Protein AF-A0A561V2Q5-F1 (afdb_monomer_lite)

InterPro domains:
  IPR004103 Polysaccharide lyase family 8, C-terminal [PF02884] (2-60)
  IPR011071 Polysaccharide lyase family 8-like, C-terminal [G3DSA:2.60.220.10] (1-110)
  IPR011071 Polysaccharide lyase family 8-like, C-terminal [SSF49863] (2-105)

Secondary structure (DSSP, 8-state):
--EESSSEEEEEETTTTEEEEEESSSEEETTEEESS-EEEEEEEETTEEEEEEE-----SS------SSPEEEEE-S-BS-----STTEEEEE-BSSEEEEE---SSPP-

Foldseek 3Di:
DFDDDPQKDWDADPVVGKIWMFGCAFDDTDQKTKHGTKTWIWGDDVPDIDIDIWRPDPPVDDDWDDDPAWMKMKGQAADPDDDDPDPQWDFPDHGRITIITGDNDRDTDD

Sequence (110 aa):
MLANTAAVQAVAVRPPGLTAADFWQPGQAGRLASTGPASVLVREVRGATTIRISGPDRSGNPFEVVWDRPVEVVWDRPVRGAVPVDPGIEVRATGRRLVLGVDPGTAGPR

Radius of gyration: 13.62 Å; chains: 1; bounding box: 39×31×34 Å

Organism: NCBI:txid887462

Structure (mmCIF, N/CA/C/O backbone):
data_AF-A0A561V2Q5-F1
#
_entry.id   AF-A0A561V2Q5-F1
#
loop_
_atom_site.group_PDB
_atom_site.id
_atom_site.type_symbol
_atom_site.label_atom_id
_atom_site.label_alt_id
_atom_site.label_comp_id
_atom_site.label_asym_id
_atom_site.label_entity_id
_atom_site.label_seq_id
_atom_site.pdbx_PDB_ins_code
_atom_site.Cartn_x
_atom_site.Cartn_y
_atom_site.Cartn_z
_atom_site.occupancy
_atom_site.B_iso_or_equiv
_atom_site.auth_seq_id
_atom_site.auth_comp_id
_atom_site.auth_asym_id
_atom_site.auth_atom_id
_atom_site.pdbx_PDB_model_num
ATOM 1 N N . MET A 1 1 ? 3.218 -16.042 7.156 1.00 84.88 1 MET A N 1
ATOM 2 C CA . MET A 1 1 ? 3.733 -15.509 5.877 1.00 84.88 1 MET A CA 1
ATOM 3 C C . MET A 1 1 ? 2.548 -15.237 4.963 1.00 84.88 1 MET A C 1
ATOM 5 O O . MET A 1 1 ? 1.633 -16.050 4.974 1.00 84.88 1 MET A O 1
ATOM 9 N N . LEU A 1 2 ? 2.519 -14.094 4.272 1.00 92.94 2 LEU A N 1
ATOM 10 C CA . LEU A 1 2 ? 1.445 -13.718 3.337 1.00 92.94 2 LEU A CA 1
ATOM 11 C C . LEU A 1 2 ? 1.859 -13.915 1.874 1.00 92.94 2 LEU A C 1
ATOM 13 O O . LEU A 1 2 ? 1.041 -14.346 1.073 1.00 92.94 2 LEU A O 1
ATOM 17 N N . ALA A 1 3 ? 3.118 -13.623 1.544 1.00 95.62 3 ALA A N 1
ATOM 18 C CA . ALA A 1 3 ? 3.713 -13.871 0.235 1.00 95.62 3 ALA A CA 1
ATOM 19 C C . ALA A 1 3 ? 5.229 -14.046 0.392 1.00 95.62 3 ALA A C 1
ATOM 21 O O . ALA A 1 3 ? 5.832 -13.439 1.277 1.00 95.62 3 ALA A O 1
ATOM 22 N N . ASN A 1 4 ? 5.838 -14.872 -0.452 1.00 96.06 4 ASN A N 1
ATOM 23 C CA . ASN A 1 4 ? 7.290 -14.941 -0.613 1.00 96.06 4 ASN A CA 1
ATOM 24 C C . ASN A 1 4 ? 7.595 -15.363 -2.049 1.00 96.06 4 ASN A C 1
ATOM 26 O O . ASN A 1 4 ? 7.814 -16.535 -2.344 1.00 96.06 4 ASN A O 1
ATOM 30 N N . THR A 1 5 ? 7.481 -14.399 -2.950 1.00 94.94 5 THR A N 1
ATOM 31 C CA . THR A 1 5 ? 7.655 -14.567 -4.394 1.00 94.94 5 THR A CA 1
ATOM 32 C C . THR A 1 5 ? 8.636 -13.517 -4.900 1.00 94.94 5 THR A C 1
ATOM 34 O O . THR A 1 5 ? 8.931 -12.557 -4.191 1.00 94.94 5 THR A O 1
ATOM 37 N N . ALA A 1 6 ? 9.090 -13.655 -6.146 1.00 91.81 6 ALA A N 1
ATOM 38 C CA . ALA A 1 6 ? 9.919 -12.634 -6.785 1.00 91.81 6 ALA A CA 1
ATOM 39 C C . ALA A 1 6 ? 9.200 -11.276 -6.927 1.00 91.81 6 ALA A C 1
ATOM 41 O O . ALA A 1 6 ? 9.852 -10.241 -6.928 1.00 91.81 6 ALA A O 1
ATOM 42 N N . ALA A 1 7 ? 7.865 -11.267 -7.028 1.00 91.19 7 ALA A N 1
ATOM 43 C CA . ALA A 1 7 ? 7.081 -10.042 -7.181 1.00 91.19 7 ALA A CA 1
ATOM 44 C C . ALA A 1 7 ? 6.755 -9.370 -5.838 1.00 91.19 7 ALA A C 1
ATOM 46 O O . ALA A 1 7 ? 6.726 -8.145 -5.751 1.00 91.19 7 ALA A O 1
ATOM 47 N N . VAL A 1 8 ? 6.485 -10.167 -4.797 1.00 94.62 8 VAL A N 1
ATOM 48 C CA . VAL A 1 8 ? 6.031 -9.678 -3.488 1.00 94.62 8 VAL A CA 1
ATOM 49 C C . VAL A 1 8 ? 6.551 -10.558 -2.356 1.00 94.62 8 VAL A C 1
ATOM 51 O O . VAL A 1 8 ? 6.391 -11.787 -2.386 1.00 94.62 8 VAL A O 1
ATOM 54 N N . GLN A 1 9 ? 7.082 -9.922 -1.313 1.00 95.81 9 GLN A N 1
ATOM 55 C CA . GLN A 1 9 ? 7.417 -10.550 -0.034 1.00 95.81 9 GLN A CA 1
AT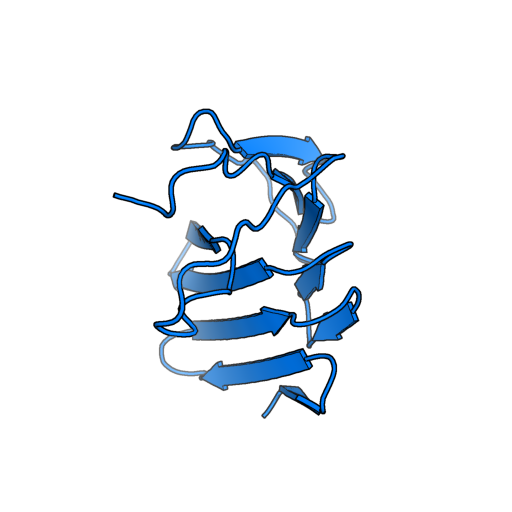OM 56 C C . GLN A 1 9 ? 6.623 -9.882 1.083 1.00 95.81 9 GLN A C 1
ATOM 58 O O . GLN A 1 9 ? 6.624 -8.664 1.209 1.00 95.81 9 GLN A O 1
ATOM 63 N N . ALA A 1 10 ? 5.900 -10.663 1.887 1.00 96.12 10 ALA A N 1
ATOM 64 C CA . ALA A 1 10 ? 4.993 -10.099 2.876 1.00 96.12 10 ALA A CA 1
ATOM 65 C C . ALA A 1 10 ? 4.755 -10.998 4.089 1.00 96.12 10 ALA A C 1
ATOM 67 O O . ALA A 1 10 ? 4.623 -12.228 4.001 1.00 96.12 10 ALA A O 1
ATOM 68 N N . VAL A 1 11 ? 4.594 -10.357 5.242 1.00 96.56 11 VAL A N 1
ATOM 69 C CA . VAL A 1 11 ? 4.362 -10.999 6.537 1.00 96.56 11 VAL A CA 1
ATOM 70 C C . VAL A 1 11 ? 3.265 -10.285 7.321 1.00 96.56 11 VAL A C 1
ATOM 72 O O . VAL A 1 11 ? 3.068 -9.081 7.200 1.00 96.56 11 VAL A O 1
ATOM 75 N N . ALA A 1 12 ? 2.559 -11.047 8.158 1.00 94.25 12 ALA A N 1
ATOM 76 C CA . ALA A 1 12 ? 1.625 -10.526 9.150 1.00 94.25 12 ALA A CA 1
ATOM 77 C C . ALA A 1 12 ? 1.934 -11.142 10.517 1.00 94.25 12 ALA A C 1
ATOM 79 O O . ALA A 1 12 ? 2.080 -12.363 10.621 1.00 94.25 12 ALA A O 1
ATOM 80 N N . VAL A 1 13 ? 1.997 -10.305 11.554 1.00 91.12 13 VAL A N 1
ATOM 81 C CA . VAL A 1 13 ? 2.338 -10.673 12.935 1.00 91.12 13 VAL A CA 1
ATOM 82 C C . VAL A 1 13 ? 1.204 -10.226 13.869 1.00 91.12 13 VAL A C 1
ATOM 84 O O . VAL A 1 13 ? 0.873 -9.041 13.936 1.00 91.12 13 VAL A O 1
ATOM 87 N N . ARG A 1 14 ? 0.563 -11.175 14.570 1.00 78.62 14 ARG A N 1
ATOM 88 C CA . ARG A 1 14 ? -0.750 -10.978 15.230 1.00 78.62 14 ARG A CA 1
ATOM 89 C C . ARG A 1 14 ? -0.716 -10.759 16.751 1.00 78.62 14 ARG A C 1
ATOM 91 O O . ARG A 1 14 ? -1.771 -10.536 17.334 1.00 78.62 14 ARG A O 1
ATOM 98 N N . PRO A 1 15 ? 0.452 -10.750 17.401 1.00 79.12 15 PRO A N 1
ATOM 99 C CA . PRO A 1 15 ? 0.819 -9.530 18.141 1.00 79.12 15 PRO A CA 1
ATOM 100 C C . PRO A 1 15 ? 2.189 -9.021 17.676 1.00 79.12 15 PRO A C 1
ATOM 102 O O . PRO A 1 15 ? 3.143 -9.796 17.740 1.00 79.12 15 PRO A O 1
ATOM 105 N N . PRO A 1 16 ? 2.312 -7.768 17.180 1.00 74.38 16 PRO A N 1
ATOM 106 C CA . PRO A 1 16 ? 1.548 -6.576 17.586 1.00 74.38 16 PRO A CA 1
ATOM 107 C C . PRO A 1 16 ? 0.555 -5.986 16.550 1.00 74.38 16 PRO A C 1
ATOM 109 O O . PRO A 1 16 ? 0.314 -4.783 16.573 1.00 74.38 16 PRO A O 1
ATOM 112 N N . GLY A 1 17 ? -0.025 -6.781 15.642 1.00 86.44 17 GLY A N 1
ATOM 113 C CA . GLY A 1 17 ? -0.967 -6.256 14.633 1.00 86.44 17 GLY A CA 1
ATOM 114 C C . GLY A 1 17 ? -0.245 -5.540 13.489 1.00 86.44 17 GLY A C 1
ATOM 115 O O . GLY A 1 17 ? -0.631 -4.452 13.067 1.00 86.44 17 GLY A O 1
ATOM 116 N N . LEU A 1 18 ? 0.857 -6.138 13.040 1.00 93.44 18 LEU A N 1
ATOM 117 C CA . LEU A 1 18 ? 1.744 -5.576 12.032 1.00 93.44 18 LEU A CA 1
ATOM 118 C C . LEU A 1 18 ? 1.623 -6.377 10.740 1.00 93.44 18 LEU A C 1
ATOM 120 O O . LEU A 1 18 ? 1.692 -7.607 10.767 1.00 93.44 18 LEU A O 1
ATOM 124 N N . THR A 1 19 ? 1.465 -5.679 9.622 1.00 95.25 19 THR A N 1
ATOM 125 C CA . THR A 1 19 ? 1.585 -6.250 8.278 1.00 95.25 19 THR A CA 1
ATOM 126 C C . THR A 1 19 ? 2.664 -5.480 7.533 1.00 95.25 19 THR A C 1
ATOM 128 O O . THR A 1 19 ? 2.606 -4.256 7.488 1.00 95.25 19 THR A O 1
ATOM 131 N N . ALA A 1 20 ? 3.642 -6.184 6.973 1.00 94.94 20 ALA A N 1
ATOM 132 C CA . ALA A 1 20 ? 4.684 -5.603 6.132 1.00 94.94 20 ALA A CA 1
ATOM 133 C C . ALA A 1 20 ? 4.668 -6.295 4.769 1.00 94.94 20 ALA A C 1
ATOM 135 O O . ALA A 1 20 ? 4.506 -7.520 4.715 1.00 94.94 20 ALA A O 1
ATOM 136 N N . ALA A 1 21 ? 4.802 -5.523 3.696 1.00 95.00 21 ALA A N 1
ATOM 137 C CA . ALA A 1 21 ? 4.859 -6.031 2.334 1.00 95.00 21 ALA A CA 1
ATOM 138 C C . ALA A 1 21 ? 5.823 -5.195 1.489 1.00 95.00 21 ALA A C 1
ATOM 140 O O . ALA A 1 21 ? 5.640 -3.986 1.364 1.00 95.00 21 ALA A O 1
ATOM 141 N N . ASP A 1 22 ? 6.792 -5.867 0.881 1.00 94.12 22 ASP A N 1
ATOM 142 C CA . ASP A 1 22 ? 7.663 -5.319 -0.147 1.00 94.12 22 ASP A CA 1
ATOM 143 C C . ASP A 1 22 ? 7.155 -5.804 -1.506 1.00 94.12 22 ASP A C 1
ATOM 145 O O . ASP A 1 22 ? 7.172 -7.001 -1.816 1.00 94.12 22 ASP A O 1
ATOM 149 N N . PHE A 1 23 ? 6.634 -4.864 -2.290 1.00 91.75 23 PHE A N 1
ATOM 150 C CA . PHE A 1 23 ? 6.216 -5.050 -3.671 1.00 91.75 23 PHE A CA 1
ATOM 151 C C . PHE A 1 23 ? 7.383 -4.663 -4.572 1.00 91.75 23 PHE A C 1
ATOM 153 O O . PHE A 1 23 ? 7.701 -3.484 -4.712 1.00 91.75 23 PHE A O 1
ATOM 160 N N . TRP A 1 24 ? 8.008 -5.655 -5.196 1.00 89.31 24 TRP A N 1
ATOM 161 C CA . TRP A 1 24 ? 9.027 -5.459 -6.230 1.00 89.31 24 TRP A CA 1
ATOM 162 C C . TRP A 1 24 ? 8.385 -5.185 -7.595 1.00 89.31 24 TRP A C 1
ATOM 164 O O . TRP A 1 24 ? 8.974 -4.546 -8.462 1.00 89.31 24 TRP A O 1
ATOM 174 N N . GLN A 1 25 ? 7.156 -5.668 -7.774 1.00 89.25 25 GLN A N 1
ATOM 175 C CA . GLN A 1 25 ? 6.313 -5.509 -8.955 1.00 89.25 25 GLN A CA 1
ATOM 176 C C . GLN A 1 25 ? 4.859 -5.250 -8.521 1.00 89.25 25 GLN A C 1
ATOM 178 O O . GLN A 1 25 ? 4.519 -5.509 -7.360 1.00 89.25 25 GLN A O 1
ATOM 183 N N . PRO A 1 26 ? 3.978 -4.776 -9.426 1.00 90.62 26 PRO A N 1
ATOM 184 C CA . PRO A 1 26 ? 2.551 -4.671 -9.137 1.00 90.62 26 PRO A CA 1
ATOM 185 C C . PRO A 1 26 ? 1.999 -6.009 -8.634 1.00 90.62 26 PRO A C 1
ATOM 187 O O . PRO A 1 26 ? 2.267 -7.062 -9.215 1.00 90.62 26 PRO A O 1
ATOM 190 N N . GLY A 1 27 ? 1.233 -5.988 -7.547 1.00 91.00 27 GLY A N 1
ATOM 191 C CA . GLY A 1 27 ? 0.830 -7.228 -6.895 1.00 91.00 27 GLY A CA 1
ATOM 192 C C . GLY A 1 27 ? -0.053 -7.037 -5.674 1.00 91.00 27 GLY A C 1
ATOM 193 O O . GLY A 1 27 ? -0.454 -5.925 -5.329 1.00 91.00 27 GLY A O 1
ATOM 194 N N . GLN A 1 28 ? -0.366 -8.156 -5.017 1.00 94.88 28 GLN A N 1
ATOM 195 C CA . GLN A 1 28 ? -1.211 -8.203 -3.823 1.00 94.88 28 GLN A CA 1
ATOM 196 C C . GLN A 1 28 ? -0.612 -9.130 -2.763 1.00 94.88 28 GLN A C 1
ATOM 198 O O . GLN A 1 28 ? -0.055 -10.179 -3.085 1.00 94.88 28 GLN A O 1
ATOM 203 N N . ALA A 1 29 ? -0.771 -8.764 -1.493 1.00 93.56 29 ALA A N 1
ATOM 204 C CA . ALA A 1 29 ? -0.431 -9.601 -0.349 1.00 93.56 29 ALA A CA 1
ATOM 205 C C . ALA A 1 29 ? -1.390 -9.345 0.820 1.00 93.56 29 ALA A C 1
ATOM 207 O O . ALA A 1 29 ? -1.399 -8.280 1.441 1.00 93.56 29 ALA A O 1
ATOM 208 N N . GLY A 1 30 ? -2.199 -10.351 1.159 1.00 92.56 30 GLY A N 1
ATOM 209 C CA . GLY A 1 30 ? -3.221 -10.216 2.195 1.00 92.56 30 GLY A CA 1
ATOM 210 C C . GLY A 1 30 ? -4.236 -9.129 1.836 1.00 92.56 30 GLY A C 1
ATOM 211 O O . GLY A 1 30 ? -4.988 -9.281 0.884 1.00 92.56 30 GLY A O 1
ATOM 212 N N . ARG A 1 31 ? -4.269 -8.045 2.617 1.00 93.25 31 ARG A N 1
ATOM 213 C CA . ARG A 1 31 ? -5.172 -6.896 2.409 1.00 93.25 31 ARG A CA 1
ATOM 214 C C . ARG A 1 31 ? -4.501 -5.710 1.713 1.00 93.25 31 ARG A C 1
ATOM 216 O O . ARG A 1 31 ? -5.106 -4.645 1.630 1.00 93.25 31 ARG A O 1
ATOM 223 N N . LEU A 1 32 ? -3.251 -5.877 1.289 1.00 95.50 32 LEU A N 1
ATOM 224 C CA . LEU A 1 32 ? -2.476 -4.859 0.595 1.00 95.50 32 LEU A CA 1
ATOM 225 C C . LEU A 1 32 ? -2.420 -5.164 -0.897 1.00 95.50 32 LEU A C 1
ATOM 227 O O . LEU A 1 32 ? -2.203 -6.312 -1.287 1.00 95.50 32 LEU A O 1
ATOM 231 N N . ALA A 1 33 ? -2.550 -4.124 -1.710 1.00 93.94 33 ALA A N 1
ATOM 232 C CA . ALA A 1 33 ? -2.227 -4.152 -3.129 1.00 93.94 33 ALA A CA 1
ATOM 233 C C . ALA A 1 33 ? -1.408 -2.916 -3.501 1.00 93.94 33 ALA A C 1
ATOM 235 O O . ALA A 1 33 ? -1.601 -1.858 -2.899 1.00 93.94 33 ALA A O 1
ATOM 236 N N . SER A 1 34 ? -0.539 -3.055 -4.500 1.00 92.94 34 SER A N 1
ATOM 237 C CA . SER A 1 34 ? 0.229 -1.952 -5.078 1.00 92.94 34 SER A CA 1
ATOM 238 C C . SER A 1 34 ? 0.236 -2.046 -6.602 1.00 92.94 34 SER A C 1
ATOM 240 O O . SER A 1 34 ? 0.397 -3.139 -7.151 1.00 92.94 34 SER A O 1
ATOM 242 N N . THR A 1 35 ? 0.087 -0.916 -7.296 1.00 91.50 35 THR A N 1
ATOM 243 C CA . THR A 1 35 ? 0.193 -0.844 -8.769 1.00 91.50 35 THR A CA 1
ATOM 244 C C . THR A 1 35 ? 1.624 -0.658 -9.271 1.00 91.50 35 THR A C 1
ATOM 246 O O . THR A 1 35 ? 1.836 -0.582 -10.477 1.00 91.50 35 THR A O 1
ATOM 249 N N . GLY A 1 36 ? 2.603 -0.590 -8.370 1.00 87.69 36 GLY A N 1
ATOM 250 C CA . GLY A 1 36 ? 4.020 -0.426 -8.682 1.00 87.69 36 GLY A CA 1
ATO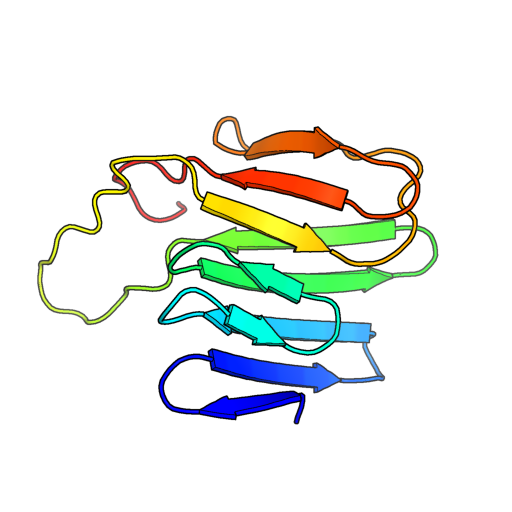M 251 C C . GLY A 1 36 ? 4.911 -0.776 -7.488 1.00 87.69 36 GLY A C 1
ATOM 252 O O . GLY A 1 36 ? 4.397 -1.207 -6.449 1.00 87.69 36 GLY A O 1
ATOM 253 N N . PRO A 1 37 ? 6.236 -0.609 -7.612 1.00 87.81 37 PRO A N 1
ATOM 254 C CA . PRO A 1 37 ? 7.152 -0.894 -6.518 1.00 87.81 37 PRO A CA 1
ATOM 255 C C . PRO A 1 37 ? 6.857 -0.030 -5.286 1.00 87.81 37 PRO A C 1
ATOM 257 O O . PRO A 1 37 ? 6.799 1.196 -5.385 1.00 87.81 37 PRO A O 1
ATOM 260 N N . ALA A 1 38 ? 6.665 -0.671 -4.134 1.00 87.50 38 ALA A N 1
ATOM 261 C CA . ALA A 1 38 ? 6.381 -0.025 -2.852 1.00 87.50 38 ALA A CA 1
ATOM 262 C C . ALA A 1 38 ? 6.816 -0.928 -1.686 1.00 87.50 38 ALA A C 1
ATOM 264 O O . ALA A 1 38 ? 6.552 -2.127 -1.706 1.00 87.50 38 ALA A O 1
ATOM 265 N N . SER A 1 39 ? 7.410 -0.359 -0.639 1.00 91.38 39 SER A N 1
ATOM 266 C CA . SER A 1 39 ? 7.479 -0.994 0.681 1.00 91.38 39 SER A CA 1
ATOM 267 C C . SER A 1 39 ? 6.375 -0.407 1.549 1.00 91.38 39 SER A C 1
ATOM 269 O O . SER A 1 39 ? 6.248 0.815 1.652 1.00 91.38 39 SER A O 1
ATOM 271 N N . VAL A 1 40 ? 5.543 -1.264 2.139 1.00 93.62 40 VAL A N 1
ATOM 272 C CA . VAL A 1 40 ? 4.378 -0.860 2.929 1.00 93.62 40 VAL A CA 1
ATOM 273 C C . VAL A 1 40 ? 4.428 -1.502 4.306 1.00 93.62 40 VAL A C 1
ATOM 275 O O . VAL A 1 40 ? 4.464 -2.725 4.442 1.00 93.62 40 VAL A O 1
ATOM 278 N N . LEU A 1 41 ? 4.336 -0.670 5.340 1.00 94.88 41 LEU A N 1
ATOM 279 C CA . LEU A 1 41 ? 4.184 -1.093 6.726 1.00 94.88 41 LEU A CA 1
ATOM 280 C C . LEU A 1 41 ? 2.846 -0.601 7.275 1.00 94.88 41 LEU A C 1
ATOM 282 O O . LEU A 1 41 ? 2.627 0.600 7.431 1.00 94.88 41 LEU A O 1
ATOM 286 N N . VAL A 1 42 ? 1.981 -1.540 7.642 1.00 94.81 42 VAL A N 1
ATOM 287 C CA . VAL A 1 42 ? 0.723 -1.280 8.340 1.00 94.81 42 VAL A CA 1
ATOM 288 C C . VAL A 1 42 ? 0.870 -1.681 9.797 1.00 94.81 42 VAL A C 1
ATOM 290 O O . VAL A 1 42 ? 1.223 -2.819 10.115 1.00 94.81 42 VAL A O 1
ATOM 293 N N . ARG A 1 43 ? 0.552 -0.749 10.693 1.00 94.44 43 ARG A N 1
ATOM 294 C CA . ARG A 1 43 ? 0.447 -1.001 12.128 1.00 94.44 43 ARG A CA 1
ATOM 295 C C . ARG A 1 43 ? -0.964 -0.691 12.595 1.00 94.44 43 ARG A C 1
ATOM 297 O O . ARG A 1 43 ? -1.394 0.462 12.575 1.00 94.44 43 ARG A O 1
ATOM 304 N N . GLU A 1 44 ? -1.655 -1.721 13.054 1.00 90.56 44 GLU A N 1
ATOM 305 C CA . GLU A 1 44 ? -2.997 -1.617 13.610 1.00 90.56 44 GLU A CA 1
ATOM 306 C C . GLU A 1 44 ? -2.901 -1.530 15.137 1.00 90.56 44 GLU A C 1
ATOM 308 O O . GLU A 1 44 ? -2.466 -2.464 15.808 1.00 90.56 44 GLU A O 1
ATOM 313 N N . VAL A 1 45 ? -3.303 -0.394 15.702 1.00 86.25 45 VAL A N 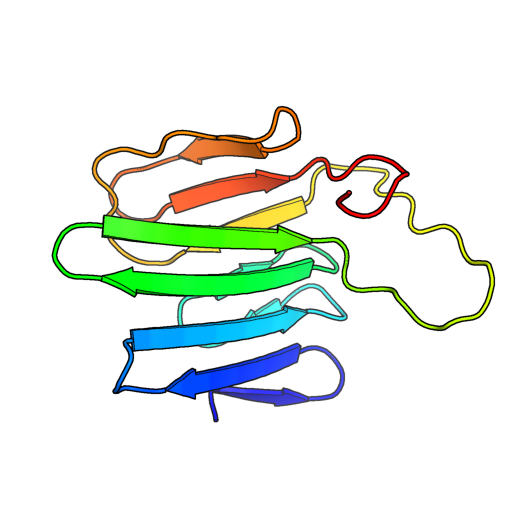1
ATOM 314 C CA . VAL A 1 45 ? -3.469 -0.207 17.149 1.00 86.25 45 VAL A CA 1
ATOM 315 C C . VAL A 1 45 ? -4.953 -0.017 17.465 1.00 86.25 45 VAL A C 1
ATOM 317 O O . VAL A 1 45 ? -5.776 0.160 16.567 1.00 86.25 45 VAL A O 1
ATOM 320 N N . ARG A 1 46 ? -5.344 -0.078 18.743 1.00 82.75 46 ARG A N 1
ATOM 321 C CA . ARG A 1 46 ? -6.757 0.076 19.127 1.00 82.75 46 ARG A CA 1
ATOM 322 C C . ARG A 1 46 ? -7.313 1.417 18.631 1.00 82.75 46 ARG A C 1
ATOM 324 O O . ARG A 1 46 ? -6.962 2.463 19.161 1.00 82.75 46 ARG A O 1
ATOM 331 N N . GLY A 1 47 ? -8.186 1.356 17.625 1.00 82.31 47 GLY A N 1
ATOM 332 C CA . GLY A 1 47 ? -8.896 2.507 17.062 1.00 82.31 47 GLY A CA 1
ATOM 333 C C . GLY A 1 47 ? -8.145 3.303 15.990 1.00 82.31 47 GLY A C 1
ATOM 334 O O . GLY A 1 47 ? -8.755 4.179 15.387 1.00 82.31 47 GLY A O 1
ATOM 335 N N . ALA A 1 48 ? -6.876 2.997 15.703 1.00 86.88 48 ALA A N 1
ATOM 336 C CA . ALA A 1 48 ? -6.102 3.705 14.684 1.00 86.88 48 ALA A CA 1
ATOM 337 C C . ALA A 1 48 ? -5.227 2.749 13.868 1.00 86.88 48 ALA A C 1
ATOM 339 O O . ALA A 1 48 ? -4.724 1.743 14.365 1.00 86.88 48 ALA A O 1
ATOM 340 N N . THR A 1 49 ? -5.039 3.067 12.593 1.00 91.06 49 THR A N 1
ATOM 341 C CA . THR A 1 49 ? -4.135 2.343 11.697 1.00 91.06 49 THR A CA 1
ATOM 342 C C . THR A 1 49 ? -3.147 3.339 11.122 1.00 91.06 49 THR A C 1
ATOM 344 O O . THR A 1 49 ? -3.553 4.345 10.547 1.00 91.06 49 THR A O 1
ATOM 347 N N . THR A 1 50 ? -1.856 3.068 11.287 1.00 93.69 50 THR A N 1
ATOM 348 C CA . THR A 1 50 ? -0.795 3.843 10.644 1.00 93.69 50 THR A CA 1
ATOM 349 C C . THR A 1 50 ? -0.276 3.048 9.460 1.00 93.69 50 THR A C 1
ATOM 351 O O . THR A 1 50 ? 0.081 1.880 9.617 1.00 93.69 50 THR A O 1
ATOM 354 N N . ILE A 1 51 ? -0.223 3.687 8.296 1.00 93.06 51 ILE A N 1
ATOM 355 C CA . ILE A 1 51 ? 0.371 3.134 7.083 1.00 93.06 51 ILE A CA 1
ATOM 356 C C . ILE A 1 51 ? 1.604 3.972 6.768 1.00 93.06 51 ILE A C 1
ATOM 358 O O . ILE A 1 51 ? 1.524 5.198 6.737 1.00 93.06 51 ILE A O 1
ATOM 362 N N . ARG A 1 52 ? 2.744 3.313 6.575 1.00 92.50 52 ARG A N 1
ATOM 363 C CA . ARG A 1 52 ? 3.968 3.925 6.055 1.00 92.50 52 ARG A CA 1
ATOM 364 C C . ARG A 1 52 ? 4.274 3.310 4.707 1.00 92.50 52 ARG A C 1
ATOM 366 O O . ARG A 1 52 ? 4.137 2.097 4.559 1.00 92.50 52 ARG A O 1
ATOM 373 N N . ILE A 1 53 ? 4.660 4.151 3.760 1.00 88.31 53 ILE A N 1
ATOM 374 C CA . ILE A 1 53 ? 4.940 3.757 2.386 1.00 88.31 53 ILE A CA 1
ATOM 375 C C . ILE A 1 53 ? 6.269 4.385 1.991 1.00 88.31 53 ILE A C 1
ATOM 377 O O . ILE A 1 53 ? 6.513 5.549 2.301 1.00 88.31 53 ILE A O 1
ATOM 381 N N . SER A 1 54 ? 7.121 3.620 1.324 1.00 83.50 54 SER A N 1
ATOM 382 C CA . SER A 1 54 ? 8.332 4.133 0.695 1.00 83.50 54 SER A CA 1
ATOM 383 C C . SER A 1 54 ? 8.579 3.453 -0.644 1.00 83.50 54 SER A C 1
ATOM 385 O O . SER A 1 54 ? 8.099 2.349 -0.896 1.00 83.50 54 SER A O 1
ATOM 387 N N . GLY A 1 55 ? 9.399 4.084 -1.479 1.00 72.31 55 GLY A N 1
ATOM 388 C CA . GLY A 1 55 ? 10.055 3.410 -2.591 1.00 72.31 55 GLY A CA 1
ATOM 389 C C . GLY A 1 55 ? 10.980 2.298 -2.095 1.00 72.31 55 GLY A C 1
ATOM 390 O O . GLY A 1 55 ? 11.794 2.578 -1.212 1.00 72.31 55 GLY A O 1
ATOM 391 N N . PRO A 1 56 ? 10.872 1.053 -2.588 1.00 62.28 56 PRO A N 1
ATOM 392 C CA . PRO A 1 56 ? 11.586 -0.072 -1.993 1.00 62.28 56 PRO A CA 1
ATOM 393 C C . PRO A 1 56 ? 13.039 -0.242 -2.452 1.00 62.28 56 PRO A C 1
ATOM 395 O O . PRO A 1 56 ? 13.680 -1.176 -1.981 1.00 62.28 56 PRO A O 1
ATOM 398 N N . ASP A 1 57 ? 13.613 0.608 -3.307 1.00 58.28 57 ASP A N 1
ATOM 399 C CA . ASP A 1 57 ? 14.989 0.362 -3.746 1.00 58.28 57 ASP A CA 1
ATOM 400 C C . ASP A 1 57 ? 16.032 1.075 -2.858 1.00 58.28 57 ASP A C 1
ATOM 402 O O . ASP A 1 57 ? 16.064 2.298 -2.699 1.00 58.28 57 ASP A O 1
ATOM 406 N N . ARG A 1 58 ? 16.872 0.248 -2.228 1.00 51.91 58 ARG A N 1
ATOM 407 C CA . ARG A 1 58 ? 18.044 0.593 -1.411 1.00 51.91 58 ARG A CA 1
ATOM 408 C C . ARG A 1 58 ? 19.239 -0.283 -1.823 1.00 51.91 58 ARG A C 1
ATOM 410 O O . ARG A 1 58 ? 20.065 -0.608 -0.975 1.00 51.91 58 ARG A O 1
ATOM 417 N N . SER A 1 59 ? 19.335 -0.691 -3.095 1.00 54.06 59 SER A N 1
ATOM 418 C CA . SER A 1 59 ? 20.315 -1.676 -3.597 1.00 54.06 59 SER A CA 1
ATOM 419 C C . SER A 1 59 ? 21.794 -1.268 -3.487 1.00 54.06 59 SER A C 1
ATOM 421 O O . SER A 1 59 ? 22.669 -2.013 -3.922 1.00 54.06 59 SER A O 1
ATOM 423 N N . GLY A 1 60 ? 22.109 -0.117 -2.883 1.00 38.44 60 GLY A N 1
ATOM 424 C CA . GLY A 1 60 ? 23.476 0.324 -2.581 1.00 38.44 60 GLY A CA 1
ATOM 425 C C . GLY A 1 60 ? 24.282 0.771 -3.802 1.00 38.44 60 GLY A C 1
ATOM 426 O O . GLY A 1 60 ? 25.252 1.510 -3.651 1.00 38.44 60 GLY A O 1
ATOM 427 N N . ASN A 1 61 ? 23.852 0.395 -5.005 1.00 39.72 61 ASN A N 1
ATOM 428 C CA . ASN A 1 61 ? 24.277 1.014 -6.247 1.00 39.72 61 ASN A CA 1
ATOM 429 C C . ASN A 1 61 ? 23.566 2.365 -6.421 1.00 39.72 61 ASN A C 1
ATOM 431 O O . ASN A 1 61 ? 22.427 2.516 -5.981 1.00 39.72 61 ASN A O 1
ATOM 435 N N . PRO A 1 62 ? 24.188 3.354 -7.078 1.00 42.16 62 PRO A N 1
ATOM 436 C CA . PRO A 1 62 ? 23.449 4.500 -7.579 1.00 42.16 62 PRO A CA 1
ATOM 437 C C . PRO A 1 62 ? 22.477 4.004 -8.656 1.00 42.16 62 PRO A C 1
ATOM 439 O O . PRO A 1 62 ? 22.903 3.493 -9.690 1.00 42.16 62 PRO A O 1
ATOM 442 N N . PHE A 1 63 ? 21.180 4.132 -8.417 1.00 46.81 63 PHE A N 1
ATOM 443 C CA . PHE A 1 63 ? 20.140 3.942 -9.425 1.00 46.81 63 PHE A CA 1
ATOM 444 C C . PHE A 1 63 ? 19.034 4.971 -9.165 1.00 46.81 63 PHE A C 1
ATOM 446 O O . PHE A 1 63 ? 18.868 5.465 -8.047 1.00 46.81 63 PHE A O 1
ATOM 453 N N . GLU A 1 64 ? 18.293 5.308 -10.213 1.00 48.47 64 GLU A N 1
ATOM 454 C CA . GLU A 1 64 ? 17.158 6.221 -10.148 1.00 48.47 64 GLU A CA 1
ATOM 455 C C . GLU A 1 64 ? 15.872 5.394 -10.230 1.00 48.47 64 GLU A C 1
ATOM 457 O O . GLU A 1 64 ? 15.683 4.632 -11.179 1.00 48.47 64 GLU A O 1
ATOM 462 N N . VAL A 1 65 ? 14.993 5.514 -9.233 1.00 50.03 65 VAL A N 1
ATOM 463 C CA . VAL A 1 65 ? 13.608 5.047 -9.363 1.00 50.03 65 VAL A CA 1
ATOM 464 C C . VAL A 1 65 ? 12.775 6.266 -9.706 1.00 50.03 65 VAL A C 1
ATOM 466 O O . VAL A 1 65 ? 12.483 7.092 -8.844 1.00 50.03 65 VAL A O 1
ATOM 469 N N . VAL A 1 66 ? 12.424 6.381 -10.984 1.00 53.91 66 VAL A N 1
ATOM 470 C CA . VAL A 1 66 ? 11.490 7.394 -11.469 1.00 53.91 66 VAL A CA 1
ATOM 471 C C . VAL A 1 66 ? 10.106 6.764 -11.534 1.00 53.91 66 VAL A C 1
ATOM 473 O O . VAL A 1 66 ? 9.889 5.779 -12.242 1.00 53.91 66 VAL A O 1
ATOM 476 N N . TRP A 1 67 ? 9.158 7.328 -10.792 1.00 58.72 67 TRP A N 1
ATOM 477 C CA . TRP A 1 67 ? 7.745 7.038 -10.998 1.00 58.72 67 TRP A CA 1
ATOM 478 C C . TRP A 1 67 ? 7.194 8.015 -12.029 1.00 58.72 67 TRP A C 1
ATOM 480 O O . TRP A 1 67 ? 6.831 9.138 -11.698 1.00 58.72 67 TRP A O 1
ATOM 490 N N . ASP A 1 68 ? 7.072 7.572 -13.280 1.00 50.62 68 ASP A N 1
ATOM 491 C CA . ASP A 1 68 ? 6.434 8.377 -14.336 1.00 50.62 68 ASP A CA 1
ATOM 492 C C . ASP A 1 68 ? 4.936 8.613 -14.068 1.00 50.62 68 ASP A C 1
ATOM 494 O O . ASP A 1 68 ? 4.290 9.439 -14.721 1.00 50.62 68 ASP A O 1
ATOM 498 N N . ARG A 1 69 ? 4.354 7.844 -13.134 1.00 62.78 69 ARG A N 1
ATOM 499 C CA . ARG A 1 69 ? 2.966 7.948 -12.677 1.00 62.78 69 ARG A CA 1
ATOM 500 C C . ARG A 1 69 ? 2.848 7.617 -11.186 1.00 62.78 69 ARG A C 1
ATOM 502 O O . ARG A 1 69 ? 3.578 6.743 -10.720 1.00 62.78 69 ARG A O 1
ATOM 509 N N . PRO A 1 70 ? 1.884 8.222 -10.466 1.00 73.81 70 PRO A N 1
ATOM 510 C CA . PRO A 1 70 ? 1.608 7.877 -9.074 1.00 73.81 70 PRO A CA 1
ATOM 511 C C . PRO A 1 70 ? 1.345 6.378 -8.888 1.00 73.81 70 PRO A C 1
ATOM 513 O O . PRO A 1 70 ? 0.621 5.768 -9.683 1.00 73.81 70 PRO A O 1
ATOM 516 N N . VAL A 1 71 ? 1.885 5.796 -7.816 1.00 78.69 71 VAL A N 1
ATOM 517 C CA . VAL A 1 71 ? 1.562 4.421 -7.406 1.00 78.69 71 VAL A CA 1
ATOM 518 C C . VAL A 1 71 ? 0.290 4.435 -6.580 1.00 78.69 71 VAL A C 1
ATOM 520 O O . VAL A 1 71 ? 0.145 5.247 -5.671 1.00 78.69 71 VAL A O 1
ATOM 523 N N . GLU A 1 72 ? -0.624 3.513 -6.861 1.00 86.31 72 GLU A N 1
ATOM 524 C CA . GLU A 1 72 ? -1.792 3.300 -6.021 1.00 86.31 72 GLU A CA 1
ATOM 525 C C . GLU A 1 72 ? -1.528 2.180 -5.023 1.00 86.31 72 GLU A C 1
ATOM 527 O O . GLU A 1 72 ? -1.211 1.051 -5.407 1.00 86.31 72 GLU A O 1
ATOM 532 N N . VAL A 1 73 ? -1.704 2.489 -3.738 1.00 84.62 73 VAL A N 1
ATOM 533 C CA . VAL A 1 73 ? -1.677 1.510 -2.650 1.00 84.62 73 VAL A CA 1
ATOM 534 C C . VAL A 1 73 ? -3.080 1.357 -2.081 1.00 84.62 73 VAL A C 1
ATOM 536 O O . VAL A 1 73 ? -3.730 2.334 -1.702 1.00 84.62 73 VAL A O 1
ATOM 539 N N . VAL A 1 74 ? -3.550 0.113 -2.003 1.00 89.69 74 VAL A N 1
ATOM 540 C CA . VAL A 1 74 ? -4.888 -0.219 -1.502 1.00 89.69 74 VAL A CA 1
ATOM 541 C C . VAL A 1 74 ? -4.782 -0.974 -0.187 1.00 89.69 74 VAL A C 1
ATOM 543 O O . VAL A 1 74 ? -4.076 -1.977 -0.096 1.00 89.69 74 VAL A O 1
ATOM 546 N N . TRP A 1 75 ? -5.539 -0.521 0.812 1.00 91.44 75 TRP A N 1
ATOM 547 C CA . TRP A 1 75 ? -5.780 -1.247 2.055 1.00 91.44 75 TRP A CA 1
ATOM 548 C C . TRP A 1 75 ? -7.241 -1.684 2.128 1.00 91.44 75 TRP A C 1
ATOM 550 O O . TRP A 1 75 ? -8.153 -0.870 2.302 1.00 91.44 75 TRP A O 1
ATOM 560 N N . ASP A 1 76 ? -7.464 -2.991 2.000 1.00 90.56 76 ASP A N 1
ATOM 561 C CA . ASP A 1 76 ? -8.796 -3.592 1.933 1.00 90.56 76 ASP A CA 1
ATOM 562 C C . ASP A 1 76 ? -9.405 -3.823 3.328 1.00 90.56 76 ASP A C 1
ATOM 564 O O . ASP A 1 76 ? -9.703 -4.950 3.743 1.00 90.56 76 ASP A O 1
ATOM 568 N N . ARG A 1 77 ? -9.542 -2.735 4.099 1.00 87.19 77 ARG A N 1
ATOM 569 C CA . ARG A 1 77 ? -1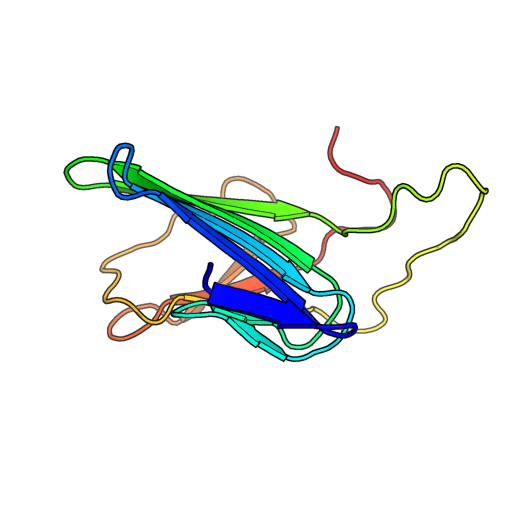0.367 -2.656 5.316 1.00 87.19 77 ARG A CA 1
ATOM 570 C C . ARG A 1 77 ? -11.163 -1.354 5.342 1.00 87.19 77 ARG A C 1
ATOM 572 O O . ARG A 1 77 ? -10.711 -0.351 4.787 1.00 87.19 77 ARG A O 1
ATOM 579 N N . PRO A 1 78 ? -12.293 -1.334 6.071 1.00 88.94 78 PRO A N 1
ATOM 580 C CA . PRO A 1 78 ? -13.043 -0.109 6.264 1.00 88.94 78 PRO A CA 1
ATOM 581 C C . PRO A 1 78 ? -12.223 0.983 6.960 1.00 88.94 78 PRO A C 1
ATOM 583 O O . PRO A 1 78 ? -11.630 0.741 8.012 1.00 88.94 78 PRO A O 1
ATOM 586 N N . VAL A 1 79 ? -12.243 2.194 6.403 1.00 87.88 79 VAL A N 1
ATOM 587 C CA . VAL A 1 79 ? -11.572 3.384 6.947 1.00 87.88 79 VAL A CA 1
ATOM 588 C C . VAL A 1 79 ? -12.548 4.554 6.892 1.00 87.88 79 VAL A C 1
ATOM 590 O O . VAL A 1 79 ? -13.030 4.907 5.820 1.00 87.88 79 VAL A O 1
ATOM 593 N N . ARG A 1 80 ? -12.858 5.153 8.049 1.00 89.69 80 ARG A N 1
ATOM 594 C CA . ARG A 1 80 ? -13.794 6.293 8.142 1.00 89.69 80 ARG A CA 1
ATOM 595 C C . ARG A 1 80 ? -13.169 7.617 7.704 1.00 89.69 80 ARG A C 1
ATOM 597 O O . ARG A 1 80 ? -13.873 8.485 7.211 1.00 89.69 80 ARG A O 1
ATOM 604 N N . GLY A 1 81 ? -11.864 7.760 7.895 1.00 87.25 81 GLY A N 1
ATOM 605 C CA . GLY A 1 81 ? -11.098 8.938 7.520 1.00 87.25 81 GLY A CA 1
ATOM 606 C C . GLY A 1 81 ? -9.612 8.608 7.513 1.00 87.25 81 GLY A C 1
ATOM 607 O O . GLY A 1 81 ? -9.171 7.718 8.243 1.00 87.25 81 GLY A O 1
ATOM 608 N N . ALA A 1 82 ? -8.865 9.303 6.667 1.00 89.12 82 ALA A N 1
ATOM 609 C CA . ALA A 1 82 ? -7.419 9.197 6.574 1.00 89.12 82 ALA A CA 1
ATOM 610 C C . ALA A 1 82 ? -6.838 10.609 6.542 1.00 89.12 82 ALA A C 1
ATOM 612 O O . ALA A 1 82 ? -7.389 11.491 5.888 1.00 89.12 82 ALA A O 1
ATOM 613 N N . VAL A 1 83 ? -5.747 10.809 7.274 1.00 90.38 83 VAL A N 1
ATOM 614 C CA . VAL A 1 83 ? -5.030 12.082 7.329 1.00 90.38 83 VAL A CA 1
ATOM 615 C C . VAL A 1 83 ? -3.649 11.832 6.725 1.00 90.38 83 VAL A C 1
ATOM 617 O O . VAL A 1 83 ? -2.869 11.100 7.342 1.00 90.38 83 VAL A O 1
ATOM 620 N N . PRO A 1 84 ? -3.351 12.350 5.519 1.00 85.81 84 PRO A N 1
ATOM 621 C CA . PRO A 1 84 ? -2.007 12.270 4.968 1.00 85.81 84 PRO A CA 1
ATOM 622 C C . PRO A 1 84 ? -1.073 13.147 5.807 1.00 85.81 84 PRO A C 1
ATOM 624 O O . PRO A 1 84 ? -1.430 14.257 6.200 1.00 85.81 84 PRO A O 1
ATOM 627 N N . VAL A 1 85 ? 0.109 12.620 6.116 1.00 85.50 85 VAL A N 1
ATOM 628 C CA . VAL A 1 85 ? 1.141 13.328 6.899 1.00 85.50 85 VAL A CA 1
ATOM 629 C C . VAL A 1 85 ? 2.285 13.809 5.998 1.00 85.50 85 VAL A C 1
ATOM 631 O O . VAL A 1 85 ? 3.050 14.681 6.391 1.00 85.50 85 VAL A O 1
ATOM 634 N N . ASP A 1 86 ? 2.375 13.270 4.783 1.00 80.81 86 ASP A N 1
ATOM 635 C CA . ASP A 1 86 ? 3.407 13.56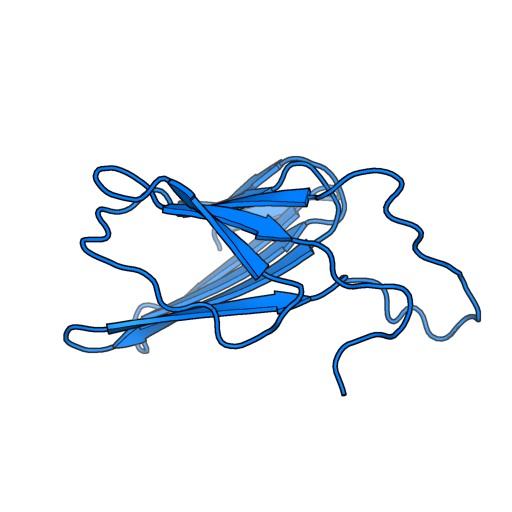9 3.793 1.00 80.81 86 ASP A CA 1
ATOM 636 C C . ASP A 1 86 ? 2.744 14.166 2.533 1.00 80.81 86 ASP A C 1
ATOM 638 O O . ASP A 1 86 ? 1.711 13.633 2.107 1.00 80.81 86 ASP A O 1
ATOM 642 N N . PRO A 1 87 ? 3.278 15.260 1.947 1.00 80.81 87 PRO A N 1
ATOM 643 C CA . PRO A 1 87 ? 2.730 15.875 0.733 1.00 80.81 87 PRO A CA 1
ATOM 644 C C . PRO A 1 87 ? 2.717 14.940 -0.487 1.00 80.81 87 PRO A C 1
ATOM 646 O O . PRO A 1 87 ? 1.926 15.163 -1.399 1.00 80.81 87 PRO A O 1
ATOM 649 N N . GLY A 1 88 ? 3.540 13.890 -0.493 1.00 81.00 88 GLY A N 1
ATOM 650 C CA . GLY A 1 88 ? 3.546 12.834 -1.502 1.00 81.00 88 GLY A CA 1
ATOM 651 C C . GLY A 1 88 ? 2.400 11.825 -1.378 1.00 81.00 88 GLY A C 1
ATOM 652 O O . GLY A 1 88 ? 2.321 10.885 -2.166 1.00 81.00 88 GLY A O 1
ATOM 653 N N . ILE A 1 89 ? 1.509 11.969 -0.389 1.00 86.12 89 ILE A N 1
ATOM 654 C CA . ILE A 1 89 ? 0.384 11.055 -0.164 1.00 86.12 89 ILE A CA 1
ATOM 655 C C . ILE A 1 89 ? -0.948 11.749 -0.445 1.00 86.12 89 ILE A C 1
ATOM 657 O O . ILE A 1 89 ? -1.379 12.651 0.271 1.00 86.12 89 ILE A O 1
ATOM 661 N N . GLU A 1 90 ? -1.666 11.229 -1.435 1.00 88.81 90 GLU A N 1
ATOM 662 C CA . GLU A 1 90 ? -3.018 11.640 -1.796 1.00 88.81 90 GLU A CA 1
ATOM 663 C C . GLU A 1 90 ? -4.036 10.586 -1.330 1.00 88.81 90 GLU A C 1
ATOM 665 O O . GLU A 1 90 ? -3.958 9.414 -1.701 1.00 88.81 90 GLU A O 1
ATOM 670 N N . VAL A 1 91 ? -5.044 10.982 -0.546 1.00 91.00 91 VAL A N 1
ATOM 671 C CA . VAL A 1 91 ? -6.163 10.088 -0.196 1.00 91.00 91 VAL A CA 1
ATOM 672 C C . VAL A 1 91 ? -7.194 10.111 -1.324 1.00 91.00 91 VAL A C 1
ATOM 674 O O . VAL A 1 91 ? -7.984 11.046 -1.424 1.00 91.00 91 VAL A O 1
ATOM 677 N N . ARG A 1 92 ? -7.220 9.060 -2.149 1.00 93.06 92 ARG A N 1
ATOM 678 C CA . ARG A 1 92 ? -8.123 8.961 -3.311 1.00 93.06 92 ARG A CA 1
ATOM 679 C C . ARG A 1 92 ? -9.500 8.409 -2.967 1.00 93.06 92 ARG A C 1
ATOM 681 O O . ARG A 1 92 ? -10.493 8.800 -3.570 1.00 93.06 92 ARG A O 1
ATOM 688 N N . ALA A 1 93 ? -9.575 7.487 -2.008 1.00 91.44 93 ALA A N 1
ATOM 689 C CA . ALA A 1 93 ? -10.847 6.943 -1.535 1.00 91.44 93 ALA A CA 1
ATOM 690 C C . ALA A 1 93 ? -10.753 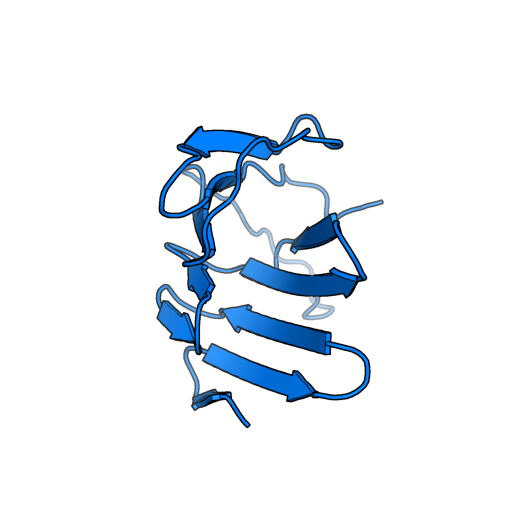6.420 -0.099 1.00 91.44 93 ALA A C 1
ATOM 692 O O . ALA A 1 93 ? -9.739 5.851 0.301 1.00 91.44 93 ALA A O 1
ATOM 693 N N . THR A 1 94 ? -11.849 6.555 0.649 1.00 92.75 94 THR A N 1
ATOM 694 C CA . THR A 1 94 ? -12.084 5.929 1.960 1.00 92.75 94 THR A CA 1
ATOM 695 C C . THR A 1 94 ? -13.443 5.210 1.953 1.00 92.75 94 THR A C 1
ATOM 697 O O . THR A 1 94 ? -14.099 5.095 0.916 1.00 92.75 94 THR A O 1
ATOM 700 N N . GLY A 1 95 ? -13.886 4.673 3.092 1.00 91.25 95 GLY A N 1
ATOM 701 C CA . GLY A 1 95 ? -15.137 3.925 3.203 1.00 91.25 95 GLY A CA 1
ATOM 702 C C . GLY A 1 95 ? -14.872 2.432 3.317 1.00 91.25 95 GLY A C 1
ATOM 703 O O . GLY A 1 95 ? -14.425 1.980 4.366 1.00 91.25 95 GLY A O 1
ATOM 704 N N . ARG A 1 96 ? -15.165 1.655 2.265 1.00 91.31 96 ARG A N 1
ATOM 705 C CA . ARG A 1 96 ? -15.008 0.182 2.275 1.00 91.31 96 ARG A CA 1
ATOM 706 C C . ARG A 1 96 ? -13.550 -0.277 2.211 1.00 91.31 96 ARG A C 1
ATOM 708 O O . ARG A 1 96 ? -13.224 -1.313 2.781 1.00 91.31 96 ARG A O 1
ATOM 715 N N . ARG A 1 97 ? -12.716 0.499 1.523 1.00 90.75 97 ARG A N 1
ATOM 716 C CA . ARG A 1 97 ? -11.268 0.326 1.384 1.00 90.75 97 ARG A CA 1
ATOM 717 C C . ARG A 1 97 ? -10.615 1.700 1.331 1.00 90.75 97 ARG A C 1
ATOM 719 O O . ARG A 1 97 ? -11.262 2.661 0.911 1.00 90.75 97 ARG A O 1
ATOM 726 N N . LEU A 1 98 ? -9.358 1.781 1.738 1.00 92.75 98 LEU A N 1
ATOM 727 C CA . LEU A 1 98 ? -8.537 2.975 1.569 1.00 92.75 98 LEU A CA 1
ATOM 728 C C . LEU A 1 98 ? -7.729 2.844 0.274 1.00 92.75 98 LEU A C 1
ATOM 730 O O . LEU A 1 98 ? -7.102 1.807 0.058 1.00 92.75 98 LEU A O 1
ATOM 734 N N . VAL A 1 99 ? -7.746 3.881 -0.563 1.00 93.69 99 VAL A N 1
ATOM 735 C CA . VAL A 1 99 ? -6.910 3.990 -1.768 1.00 93.69 99 VAL A CA 1
ATOM 736 C C . VAL A 1 99 ? -6.047 5.235 -1.636 1.00 93.69 99 VAL A C 1
ATOM 738 O O . VAL A 1 99 ? -6.570 6.328 -1.407 1.00 93.69 99 VAL A O 1
ATOM 741 N N . LEU A 1 100 ? -4.738 5.053 -1.766 1.00 91.75 100 LEU A N 1
ATOM 742 C CA . LEU A 1 100 ? -3.737 6.106 -1.655 1.00 91.75 100 LEU A CA 1
ATOM 743 C C . LEU A 1 100 ? -3.027 6.266 -2.996 1.00 91.75 100 LEU A C 1
ATOM 745 O O . LEU A 1 100 ? -2.544 5.272 -3.530 1.00 91.75 100 LEU A O 1
ATOM 749 N N . GLY A 1 101 ? -2.957 7.489 -3.512 1.00 90.00 101 GLY A N 1
ATOM 750 C CA . GLY A 1 101 ? -1.976 7.866 -4.524 1.00 90.00 101 GLY A CA 1
ATOM 751 C C . GLY A 1 101 ? -0.667 8.222 -3.829 1.00 90.00 101 GLY A C 1
ATOM 752 O O . GLY A 1 101 ? -0.678 8.950 -2.838 1.00 90.00 101 GLY A O 1
ATOM 753 N N . VAL A 1 102 ? 0.441 7.680 -4.318 1.00 85.44 102 VAL A N 1
ATOM 754 C CA . VAL A 1 102 ? 1.771 7.875 -3.743 1.00 85.44 102 VAL A CA 1
ATOM 755 C C . VAL A 1 102 ? 2.676 8.461 -4.817 1.00 85.44 102 VAL A C 1
ATOM 757 O O . VAL A 1 102 ? 2.958 7.805 -5.822 1.00 85.44 102 VAL A O 1
ATOM 760 N N . ASP A 1 103 ? 3.107 9.694 -4.582 1.00 81.25 103 ASP A N 1
ATOM 761 C CA . ASP A 1 103 ? 4.217 10.355 -5.257 1.00 81.25 103 ASP A CA 1
ATOM 762 C C . ASP A 1 103 ? 5.377 10.468 -4.257 1.00 81.25 103 ASP A C 1
ATOM 764 O O . ASP A 1 103 ? 5.410 11.375 -3.426 1.00 81.25 103 ASP A O 1
ATOM 768 N N . PRO A 1 104 ? 6.313 9.515 -4.263 1.00 64.31 104 PRO A N 1
ATOM 769 C CA . PRO A 1 104 ? 7.422 9.511 -3.314 1.00 64.31 104 PRO A CA 1
ATOM 770 C C . PRO A 1 104 ? 8.525 10.525 -3.674 1.00 64.31 104 PRO A C 1
ATOM 772 O O . PRO A 1 104 ? 9.489 10.649 -2.918 1.00 64.31 104 PRO A O 1
ATOM 775 N N . GLY A 1 105 ? 8.418 11.235 -4.806 1.00 63.47 105 GLY A N 1
ATOM 776 C CA . GLY A 1 105 ? 9.497 12.061 -5.345 1.00 63.47 105 GLY A CA 1
ATOM 777 C C . GLY A 1 105 ? 10.755 11.256 -5.710 1.00 63.47 105 GLY A C 1
ATOM 778 O O . GLY A 1 105 ? 10.754 10.028 -5.756 1.00 63.47 105 GLY A O 1
ATOM 779 N N . THR A 1 106 ? 11.859 11.959 -5.979 1.00 59.16 106 THR A N 1
ATOM 780 C CA . THR A 1 106 ? 13.161 11.356 -6.346 1.00 59.16 106 THR A CA 1
ATOM 781 C C . THR A 1 106 ? 14.095 11.132 -5.154 1.00 59.16 106 THR A C 1
ATOM 783 O O . THR A 1 106 ? 15.124 10.470 -5.279 1.00 59.16 106 THR A O 1
ATOM 786 N N . ALA A 1 107 ? 13.759 11.672 -3.980 1.00 50.84 107 ALA A N 1
ATOM 787 C CA . ALA A 1 107 ? 14.516 11.476 -2.753 1.00 50.84 107 ALA A CA 1
ATOM 788 C C . ALA A 1 107 ? 13.819 10.413 -1.898 1.00 50.84 107 ALA A C 1
ATOM 790 O O . ALA A 1 107 ? 12.664 10.584 -1.523 1.00 50.84 107 ALA A O 1
ATOM 791 N N . GLY A 1 108 ? 14.518 9.328 -1.550 1.00 49.00 108 GLY A N 1
ATOM 792 C CA . GLY A 1 108 ? 14.007 8.386 -0.547 1.00 49.00 108 GLY A CA 1
ATOM 793 C C . GLY A 1 108 ? 13.635 9.111 0.762 1.00 49.00 108 GLY A C 1
ATOM 794 O O . GLY A 1 108 ? 14.185 10.185 1.027 1.00 49.00 108 GLY A O 1
ATOM 795 N N . PRO A 1 109 ? 12.730 8.552 1.593 1.00 49.28 109 PRO A N 1
ATOM 796 C CA . PRO A 1 109 ? 12.247 9.231 2.797 1.00 49.28 109 PRO A CA 1
ATOM 797 C C . PRO A 1 109 ? 13.425 9.674 3.678 1.00 49.28 109 PRO A C 1
ATOM 799 O O . PRO A 1 109 ? 14.363 8.890 3.878 1.00 49.28 109 PRO A O 1
ATOM 802 N N . ARG A 1 110 ? 13.378 10.933 4.138 1.00 43.91 110 ARG A N 1
ATOM 803 C CA . ARG A 1 110 ? 14.331 11.505 5.103 1.00 43.91 110 ARG A CA 1
ATOM 804 C C . ARG A 1 110 ? 14.123 10.931 6.498 1.00 43.91 110 ARG A C 1
ATOM 806 O O . ARG A 1 110 ? 12.952 10.701 6.874 1.00 43.91 110 ARG A O 1
#

pLDDT: mean 82.38, std 15.73, range [38.44, 96.56]